Protein AF-A0A1H9ARR7-F1 (afdb_monomer_lite)

pLDDT: mean 82.49, std 12.54, range [44.78, 96.25]

Secondary structure (DSSP, 8-state):
-----HHHHHHHHHHHHHHGGGTS-SS-SEE-SSS--EEEESSS--SSGGGGGSSSS--EEEE-HHHHHHHHHHHHHHHHHHHHHHHHHHHHTT-

Sequence (95 aa):
MQVTNKKGLLWISIIMTLLSVFFVSYGTNKFGAPFQFISYIGENELSSTFSLFTKNGITSIQFNILYFFIDVTLIYFLLFYVRKIIGLLKISKQS

Structure (mmCIF, N/CA/C/O backbone):
data_AF-A0A1H9ARR7-F1
#
_entry.id   AF-A0A1H9ARR7-F1
#
loop_
_atom_site.group_PDB
_atom_site.id
_atom_site.type_symbol
_atom_site.label_atom_id
_atom_site.label_alt_id
_atom_site.labe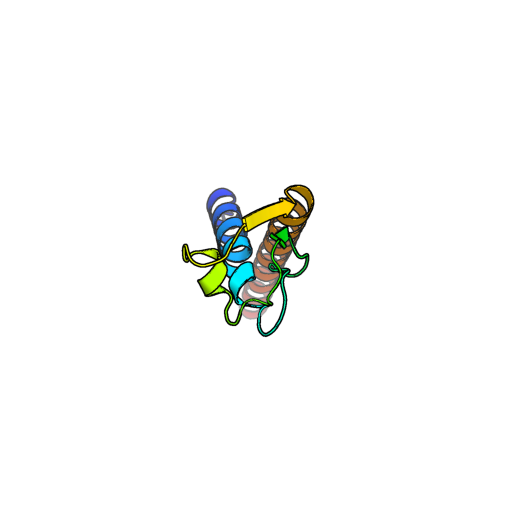l_comp_id
_atom_site.label_asym_id
_atom_site.label_entity_id
_atom_site.label_seq_id
_atom_site.pdbx_PDB_ins_code
_atom_site.Cartn_x
_atom_site.Cartn_y
_atom_site.Cartn_z
_atom_site.occupancy
_atom_site.B_iso_or_equiv
_atom_site.auth_seq_id
_atom_site.auth_comp_id
_atom_site.auth_asym_id
_atom_site.auth_atom_id
_atom_site.pdbx_PDB_model_num
ATOM 1 N N . MET A 1 1 ? -18.984 4.909 25.103 1.00 44.78 1 MET A N 1
ATOM 2 C CA . MET A 1 1 ? -18.853 4.518 23.680 1.00 44.78 1 MET A CA 1
ATOM 3 C C . MET A 1 1 ? -17.643 5.258 23.110 1.00 44.78 1 MET A C 1
ATOM 5 O O . MET A 1 1 ? -17.698 6.476 23.013 1.00 44.78 1 MET A O 1
ATOM 9 N N . GLN A 1 2 ? -16.507 4.595 22.857 1.00 55.16 2 GLN A N 1
ATOM 10 C CA . GLN A 1 2 ? -15.352 5.275 22.246 1.00 55.16 2 GLN A CA 1
ATOM 11 C C . GLN A 1 2 ? -15.745 5.713 20.831 1.00 55.16 2 GLN A C 1
ATOM 13 O O . GLN A 1 2 ? -16.009 4.865 19.982 1.00 55.16 2 GLN A O 1
ATOM 18 N N . VAL A 1 3 ? -15.801 7.021 20.578 1.00 56.91 3 VAL A N 1
ATOM 19 C CA . VAL A 1 3 ? -16.098 7.559 19.247 1.00 56.91 3 VAL A CA 1
ATOM 20 C C . VAL A 1 3 ? -14.961 7.154 18.310 1.00 56.91 3 VAL A C 1
ATOM 22 O O . VAL A 1 3 ? -13.811 7.585 18.439 1.00 56.91 3 VAL A O 1
ATOM 25 N N . THR A 1 4 ? -15.249 6.249 17.384 1.00 63.91 4 THR A N 1
ATOM 26 C CA . THR A 1 4 ? -14.285 5.817 16.377 1.00 63.91 4 THR A CA 1
ATOM 27 C C . THR A 1 4 ? -14.174 6.920 15.330 1.00 63.91 4 THR A C 1
ATOM 29 O O . THR A 1 4 ? -15.113 7.144 14.569 1.00 63.91 4 THR A O 1
ATOM 32 N N . ASN A 1 5 ? -13.030 7.609 15.251 1.00 83.31 5 ASN A N 1
ATOM 33 C CA . ASN A 1 5 ? -12.737 8.507 14.131 1.00 83.31 5 ASN A CA 1
ATOM 34 C C . ASN A 1 5 ? -12.483 7.676 12.858 1.00 83.31 5 ASN A C 1
ATOM 36 O O . ASN A 1 5 ? -11.342 7.407 12.483 1.00 83.31 5 ASN A O 1
ATOM 40 N N . LYS A 1 6 ? -13.573 7.218 12.230 1.00 84.69 6 LYS A N 1
ATOM 41 C CA . LYS A 1 6 ? -13.558 6.358 11.036 1.00 84.69 6 LYS A CA 1
ATOM 42 C C . LYS A 1 6 ? -12.807 7.014 9.874 1.00 84.69 6 LYS A C 1
ATOM 44 O O . LYS A 1 6 ? -12.089 6.322 9.161 1.00 84.69 6 LYS A O 1
ATOM 49 N N . LYS A 1 7 ? -12.927 8.342 9.731 1.00 90.06 7 LYS A N 1
ATOM 50 C CA . LYS A 1 7 ? -12.208 9.127 8.716 1.00 90.06 7 LYS A CA 1
ATOM 51 C C . LYS A 1 7 ? -10.698 9.085 8.949 1.00 90.06 7 LYS A C 1
ATOM 53 O O . LYS A 1 7 ? -9.955 8.808 8.018 1.00 90.06 7 LYS A O 1
ATOM 58 N N . GLY A 1 8 ? -10.254 9.298 10.190 1.00 91.00 8 GLY A N 1
ATOM 59 C CA . GLY A 1 8 ? -8.835 9.216 10.546 1.00 91.00 8 GLY A CA 1
ATOM 60 C C . GLY A 1 8 ? -8.248 7.827 10.293 1.00 91.00 8 GLY A C 1
ATOM 61 O O . GLY A 1 8 ? -7.177 7.711 9.712 1.00 91.00 8 GLY A O 1
ATOM 62 N N . LEU A 1 9 ? -8.982 6.769 10.652 1.00 92.44 9 LEU A N 1
ATOM 63 C CA . LEU A 1 9 ? -8.554 5.390 10.404 1.00 92.44 9 LEU A CA 1
ATOM 64 C C . LEU A 1 9 ? -8.387 5.092 8.905 1.00 92.44 9 LEU A C 1
ATOM 66 O O . LEU A 1 9 ? -7.403 4.470 8.511 1.00 92.44 9 LEU A O 1
ATOM 70 N N . LEU A 1 10 ? -9.316 5.570 8.072 1.00 93.94 10 LEU A N 1
ATOM 71 C CA . LEU A 1 10 ? -9.227 5.426 6.619 1.00 93.94 10 LEU A CA 1
ATOM 72 C C . LEU A 1 10 ? -7.999 6.152 6.057 1.00 93.94 10 LEU A C 1
ATOM 74 O O . LEU A 1 10 ? -7.233 5.550 5.311 1.00 93.94 10 LEU A O 1
ATOM 78 N N . TRP A 1 11 ? -7.767 7.403 6.463 1.00 95.44 11 TRP A N 1
ATOM 79 C CA . TRP A 1 11 ? -6.586 8.162 6.040 1.00 95.44 11 TRP A CA 1
ATOM 80 C C . TRP A 1 11 ? -5.278 7.475 6.428 1.00 95.44 11 TRP A C 1
ATOM 82 O O . TRP A 1 11 ? -4.387 7.353 5.592 1.00 95.44 11 TRP A O 1
ATOM 92 N N . ILE A 1 12 ? -5.180 6.963 7.658 1.00 94.31 12 ILE A N 1
ATOM 93 C CA . ILE A 1 12 ? -4.011 6.192 8.104 1.00 94.31 12 ILE A CA 1
ATOM 94 C C . ILE A 1 12 ? -3.822 4.948 7.229 1.00 94.31 12 ILE A C 1
ATOM 96 O O . ILE A 1 12 ? -2.695 4.626 6.870 1.00 94.31 12 ILE A O 1
ATOM 100 N N . SER A 1 13 ? -4.909 4.276 6.845 1.00 94.25 13 SER A N 1
ATOM 101 C CA . SER A 1 13 ? -4.845 3.075 6.002 1.00 94.25 13 SER A CA 1
ATOM 102 C C . SER A 1 13 ? -4.326 3.392 4.598 1.00 94.25 13 SER A C 1
ATOM 104 O O . SER A 1 13 ? -3.460 2.685 4.089 1.00 94.25 13 SER A O 1
ATOM 106 N N . ILE A 1 14 ? -4.785 4.497 4.000 1.00 94.25 14 ILE A N 1
ATOM 107 C CA . ILE A 1 14 ? -4.288 4.986 2.705 1.00 94.25 14 ILE A CA 1
ATOM 108 C C . ILE A 1 14 ? -2.796 5.330 2.800 1.00 94.25 14 ILE A C 1
ATOM 110 O O . ILE A 1 14 ? -2.012 4.869 1.975 1.00 94.25 14 ILE A O 1
ATOM 114 N N . ILE A 1 15 ? -2.385 6.082 3.827 1.00 94.50 15 ILE A N 1
ATOM 115 C CA . ILE A 1 15 ? -0.978 6.467 4.032 1.00 94.50 15 ILE A CA 1
ATOM 116 C C . ILE A 1 15 ? -0.095 5.229 4.219 1.00 94.50 15 ILE A C 1
ATOM 118 O O . ILE A 1 15 ? 0.944 5.120 3.578 1.00 94.50 15 ILE A O 1
ATOM 122 N N . MET A 1 16 ? -0.515 4.273 5.048 1.00 93.31 16 MET A N 1
ATOM 123 C CA . MET A 1 16 ? 0.218 3.020 5.260 1.00 93.31 16 MET A CA 1
ATOM 124 C C . MET A 1 16 ? 0.334 2.195 3.977 1.00 93.31 16 MET A C 1
ATOM 126 O O . MET A 1 16 ? 1.389 1.624 3.715 1.00 93.31 16 MET A O 1
ATOM 130 N N . THR A 1 17 ? -0.709 2.181 3.144 1.00 93.44 17 THR A N 1
ATOM 131 C CA . THR A 1 17 ? -0.658 1.507 1.839 1.00 93.44 17 THR A CA 1
ATOM 132 C C . THR A 1 17 ? 0.363 2.174 0.920 1.00 93.44 17 THR A C 1
ATOM 134 O O . THR A 1 17 ? 1.161 1.485 0.296 1.00 93.44 17 THR A O 1
ATOM 137 N N . LEU A 1 18 ? 0.418 3.509 0.879 1.00 90.75 18 LEU A N 1
ATOM 138 C CA . LEU A 1 18 ? 1.435 4.232 0.105 1.00 90.75 18 LEU A CA 1
ATOM 139 C C . LEU A 1 18 ? 2.853 3.984 0.636 1.00 90.75 18 LEU A C 1
ATOM 141 O O . LEU A 1 18 ? 3.781 3.804 -0.148 1.00 90.75 18 LEU A O 1
ATOM 145 N N . LEU A 1 19 ? 3.025 3.920 1.959 1.00 91.31 19 LEU A N 1
ATOM 146 C CA . LEU A 1 19 ? 4.311 3.592 2.577 1.00 91.31 19 LEU A CA 1
ATOM 147 C C . LEU A 1 19 ? 4.746 2.145 2.302 1.00 91.31 19 LEU A C 1
ATOM 149 O O . LEU A 1 19 ? 5.945 1.875 2.267 1.00 91.31 19 LEU A O 1
ATOM 153 N N . SER A 1 20 ? 3.803 1.231 2.044 1.00 90.12 20 SER A N 1
ATOM 154 C CA . SER A 1 20 ? 4.110 -0.176 1.749 1.00 90.12 20 SER A CA 1
ATOM 155 C C . SER A 1 20 ? 4.985 -0.370 0.508 1.00 90.12 20 SER A C 1
ATOM 157 O O . SER A 1 20 ? 5.722 -1.352 0.426 1.00 90.12 20 SER A O 1
ATOM 159 N N . VAL A 1 21 ? 4.974 0.601 -0.414 1.00 88.38 21 VAL A N 1
ATOM 160 C CA . VAL A 1 21 ? 5.839 0.629 -1.601 1.00 88.38 21 VAL A CA 1
ATOM 161 C C . VAL A 1 21 ? 7.317 0.533 -1.209 1.00 88.38 21 VAL A C 1
ATOM 163 O O . VAL A 1 21 ? 8.084 -0.125 -1.903 1.00 88.38 21 VAL A O 1
ATOM 166 N N . PHE A 1 22 ? 7.706 1.125 -0.075 1.00 84.44 22 PHE A N 1
ATOM 167 C CA . PHE A 1 22 ? 9.092 1.170 0.402 1.00 84.44 22 PHE A CA 1
ATOM 168 C C . PHE A 1 22 ? 9.517 -0.052 1.225 1.00 84.44 22 PHE A C 1
ATOM 170 O O . PHE A 1 22 ? 10.704 -0.210 1.499 1.00 84.44 22 PHE A O 1
ATOM 177 N N . PHE A 1 23 ? 8.585 -0.921 1.634 1.00 76.62 23 PHE A N 1
ATOM 178 C CA . PHE A 1 23 ? 8.925 -2.117 2.417 1.00 76.62 23 PHE A CA 1
ATOM 179 C C . PHE A 1 23 ? 9.395 -3.290 1.556 1.00 76.62 23 PHE A C 1
ATOM 181 O O . PHE A 1 23 ? 10.105 -4.162 2.051 1.00 76.62 23 PHE A O 1
ATOM 188 N N . VAL A 1 24 ? 9.030 -3.313 0.274 1.00 64.38 24 VAL A N 1
ATOM 189 C CA . VAL A 1 24 ? 9.401 -4.378 -0.661 1.00 64.38 24 VAL A CA 1
ATOM 190 C C . VAL A 1 24 ? 10.162 -3.755 -1.813 1.00 64.38 24 VAL A C 1
ATOM 192 O O . VAL A 1 24 ? 9.537 -3.330 -2.779 1.00 64.38 24 VAL A O 1
ATOM 195 N N . SER A 1 25 ? 11.496 -3.678 -1.717 1.00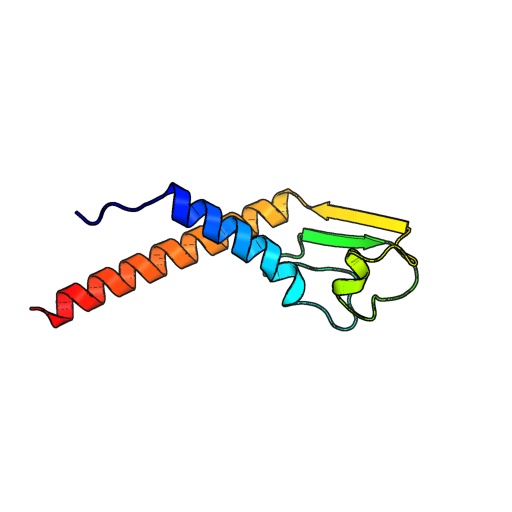 56.62 25 SER A N 1
ATOM 196 C CA . SER A 1 25 ? 12.346 -3.543 -2.909 1.00 56.62 25 SER A CA 1
ATOM 197 C C . SER A 1 25 ? 13.850 -3.512 -2.598 1.00 56.62 25 SER A C 1
ATOM 199 O O . SER A 1 25 ? 14.418 -2.466 -2.284 1.00 56.62 25 SER A O 1
ATOM 201 N N . TYR A 1 26 ? 14.503 -4.644 -2.832 1.00 59.44 26 TYR A N 1
ATOM 202 C CA . TYR A 1 26 ? 15.825 -4.694 -3.458 1.00 59.44 26 TYR A CA 1
ATOM 203 C C . TYR A 1 26 ? 15.720 -5.713 -4.603 1.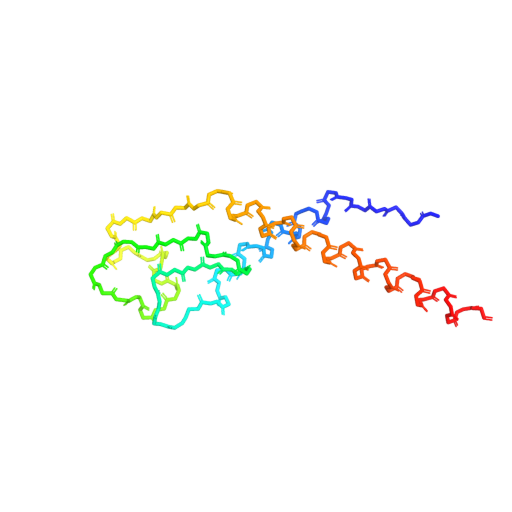00 59.44 26 TYR A C 1
ATOM 205 O O . TYR A 1 26 ? 15.218 -6.810 -4.366 1.00 59.44 26 TYR A O 1
ATOM 213 N N . GLY A 1 27 ? 16.120 -5.347 -5.829 1.00 64.38 27 GLY A N 1
ATOM 214 C CA . GLY A 1 27 ? 16.157 -6.266 -6.984 1.00 64.38 27 GLY A CA 1
ATOM 215 C C . GLY A 1 27 ? 14.790 -6.745 -7.497 1.00 64.38 27 GLY A C 1
ATOM 216 O O . GLY A 1 27 ? 14.602 -7.927 -7.756 1.00 64.38 27 GLY A O 1
ATOM 217 N N . THR A 1 28 ? 13.781 -5.869 -7.566 1.00 77.50 28 THR A N 1
ATOM 218 C CA . THR A 1 28 ? 12.455 -6.214 -8.118 1.00 77.50 28 THR A CA 1
ATOM 219 C C . THR A 1 28 ? 11.837 -5.035 -8.861 1.00 77.50 28 THR A C 1
ATOM 221 O O . THR A 1 28 ? 12.024 -3.876 -8.492 1.00 77.50 28 THR A O 1
ATOM 224 N N . ASN A 1 29 ? 11.042 -5.351 -9.886 1.00 83.69 29 ASN A N 1
ATOM 225 C CA . ASN A 1 29 ? 10.314 -4.378 -10.701 1.00 83.69 29 ASN A CA 1
ATOM 226 C C . ASN A 1 29 ? 8.880 -4.153 -10.207 1.00 83.69 29 ASN A C 1
ATOM 228 O O . ASN A 1 29 ? 8.126 -3.392 -10.811 1.00 83.69 29 ASN A O 1
ATOM 232 N N . LYS A 1 30 ? 8.486 -4.846 -9.136 1.00 87.44 30 LYS A N 1
ATOM 233 C CA . LYS A 1 30 ? 7.143 -4.851 -8.561 1.00 87.44 30 LYS A CA 1
ATOM 234 C C . LYS A 1 30 ? 7.197 -4.407 -7.102 1.00 87.44 30 LYS A C 1
ATOM 236 O O . LYS A 1 30 ? 8.043 -4.884 -6.344 1.00 87.44 30 LYS A O 1
ATOM 241 N N . PHE A 1 31 ? 6.274 -3.532 -6.718 1.00 88.56 31 PHE A N 1
ATOM 242 C CA . PHE A 1 31 ? 6.272 -2.823 -5.441 1.00 88.56 31 PHE A CA 1
ATOM 243 C C . PHE A 1 31 ? 4.876 -2.780 -4.825 1.00 88.56 31 PHE A C 1
ATOM 245 O O . PHE A 1 31 ? 3.863 -2.881 -5.524 1.00 88.56 31 PHE A O 1
ATOM 252 N N . GLY A 1 32 ? 4.847 -2.569 -3.512 1.00 88.25 32 GLY A N 1
ATOM 253 C CA . GLY A 1 32 ? 3.640 -2.636 -2.695 1.00 88.25 32 GLY A CA 1
ATOM 254 C C . GLY A 1 32 ? 3.566 -3.943 -1.914 1.00 88.25 32 GLY A C 1
ATOM 255 O O . GLY A 1 32 ? 4.113 -4.968 -2.332 1.00 88.25 32 GLY A O 1
ATOM 256 N N . ALA A 1 33 ? 2.923 -3.880 -0.753 1.00 86.88 33 ALA A N 1
ATOM 257 C CA . ALA A 1 33 ? 2.710 -5.026 0.113 1.00 86.88 33 ALA A CA 1
ATOM 258 C C . ALA A 1 33 ? 1.363 -4.907 0.845 1.00 86.88 33 ALA A C 1
ATOM 260 O O . ALA A 1 33 ? 1.019 -3.812 1.296 1.00 86.88 33 ALA A O 1
ATOM 261 N N . PRO A 1 34 ? 0.665 -6.031 1.096 1.00 85.19 34 PRO A N 1
ATOM 262 C CA . PRO A 1 34 ? 1.034 -7.409 0.747 1.00 85.19 34 PRO A CA 1
ATOM 263 C C . PRO A 1 34 ? 0.870 -7.768 -0.737 1.00 85.19 34 PRO A C 1
ATOM 265 O O . PRO A 1 34 ? 1.530 -8.703 -1.191 1.00 85.19 34 PRO A O 1
ATOM 268 N N . PHE A 1 35 ? 0.042 -7.047 -1.497 1.00 90.69 35 PHE A N 1
ATOM 269 C CA . PHE A 1 35 ? -0.110 -7.270 -2.933 1.00 90.69 35 PHE A CA 1
ATOM 270 C C . PHE A 1 35 ? 0.647 -6.204 -3.732 1.00 90.69 35 PHE A C 1
ATOM 272 O O . PHE A 1 35 ? 0.597 -5.015 -3.450 1.00 90.69 35 PHE A O 1
ATOM 279 N N . GLN A 1 36 ? 1.367 -6.618 -4.771 1.00 91.44 36 GLN A N 1
ATOM 280 C CA . GLN A 1 36 ? 2.159 -5.687 -5.576 1.00 91.44 36 GLN A CA 1
ATOM 281 C C . GLN A 1 36 ? 1.251 -4.867 -6.500 1.00 91.44 36 GLN A C 1
ATOM 283 O O . GLN A 1 36 ? 0.818 -5.358 -7.542 1.00 91.44 36 GLN A O 1
ATOM 288 N N . PHE A 1 37 ? 0.953 -3.622 -6.138 1.00 92.12 37 PHE A N 1
ATOM 289 C CA . PHE A 1 37 ? 0.067 -2.744 -6.910 1.00 92.12 37 PHE A CA 1
ATOM 290 C C . PHE A 1 37 ? 0.803 -1.744 -7.810 1.00 92.12 37 PHE A C 1
ATOM 292 O O . PHE A 1 37 ? 0.157 -1.071 -8.609 1.00 92.12 37 PHE A O 1
ATOM 299 N N . ILE A 1 38 ? 2.133 -1.657 -7.727 1.00 90.50 38 ILE A N 1
ATOM 300 C CA . ILE A 1 38 ? 2.958 -0.876 -8.657 1.00 90.50 38 ILE A CA 1
ATOM 301 C C . ILE A 1 38 ? 3.917 -1.823 -9.365 1.00 90.50 38 ILE A C 1
ATOM 303 O O . ILE A 1 38 ? 4.521 -2.697 -8.748 1.00 90.50 38 ILE A O 1
ATOM 307 N N . SER A 1 39 ? 4.079 -1.662 -10.669 1.00 88.00 39 SER A N 1
ATOM 308 C CA . SER A 1 39 ? 5.131 -2.326 -11.434 1.00 88.00 39 SER A CA 1
ATOM 309 C C . SER A 1 39 ? 5.761 -1.326 -12.385 1.00 88.00 39 SER A C 1
ATOM 311 O O . SER A 1 39 ? 5.043 -0.562 -13.023 1.00 88.00 39 SER A O 1
ATOM 313 N N . TYR A 1 40 ? 7.085 -1.308 -12.487 1.00 85.38 40 TYR A N 1
ATOM 314 C CA . TYR A 1 40 ? 7.752 -0.527 -13.524 1.00 85.38 40 TYR A CA 1
ATOM 315 C C . TYR A 1 40 ? 8.075 -1.429 -14.722 1.00 85.38 40 TYR A C 1
ATOM 317 O O . TYR A 1 40 ? 8.338 -2.625 -14.576 1.00 85.38 40 TYR A O 1
ATOM 325 N N . ILE A 1 41 ? 8.043 -0.836 -15.911 1.00 80.19 41 ILE A N 1
ATOM 326 C CA . ILE A 1 41 ? 8.411 -1.476 -17.169 1.00 80.19 41 ILE A CA 1
ATOM 327 C C . ILE A 1 41 ? 9.729 -0.856 -17.638 1.00 80.19 41 ILE A C 1
ATOM 329 O O . ILE A 1 41 ? 9.828 0.354 -17.861 1.00 80.19 41 ILE A O 1
ATOM 333 N N . GLY A 1 42 ? 10.752 -1.690 -17.781 1.00 78.12 42 GLY A N 1
ATOM 334 C CA . GLY A 1 42 ? 12.038 -1.324 -18.362 1.00 78.12 42 GLY A CA 1
ATOM 335 C C . GLY A 1 42 ? 13.058 -2.440 -18.178 1.00 78.12 42 GLY A C 1
ATOM 336 O O . GLY A 1 42 ? 12.837 -3.380 -17.419 1.00 78.12 42 GLY A O 1
ATOM 337 N N . GLU A 1 43 ? 14.160 -2.334 -18.907 1.00 74.00 43 GLU A N 1
ATOM 338 C CA . GLU A 1 43 ? 15.082 -3.451 -19.143 1.00 74.00 43 GLU A CA 1
ATOM 339 C C . GLU A 1 43 ? 15.943 -3.817 -17.927 1.00 74.00 43 GLU A C 1
ATOM 341 O O . GLU A 1 43 ? 16.340 -4.970 -17.791 1.00 74.00 43 GLU A O 1
ATOM 346 N N . ASN A 1 44 ? 16.195 -2.866 -17.021 1.00 77.25 44 ASN A N 1
ATOM 347 C CA . ASN A 1 44 ? 17.115 -3.039 -15.894 1.00 77.25 44 ASN A CA 1
ATOM 348 C C . ASN A 1 44 ? 16.399 -2.920 -14.557 1.00 77.25 44 ASN A C 1
ATOM 350 O O . ASN A 1 44 ? 15.793 -1.876 -14.315 1.00 77.25 44 ASN A O 1
ATOM 354 N N . GLU A 1 45 ? 16.548 -3.920 -13.684 1.00 77.06 45 GLU A N 1
ATOM 355 C CA . GLU A 1 45 ? 16.000 -3.877 -12.325 1.00 77.06 45 GLU A CA 1
ATOM 356 C C . GLU A 1 45 ? 16.369 -2.576 -11.603 1.00 77.06 45 GLU A C 1
ATOM 358 O O . GLU A 1 45 ? 17.493 -2.070 -11.699 1.00 77.06 45 GLU A O 1
ATOM 363 N N . LEU A 1 46 ? 15.414 -2.025 -10.851 1.00 76.75 46 LEU A N 1
ATOM 364 C CA . LEU A 1 46 ? 15.668 -0.803 -10.103 1.00 76.75 46 LEU A CA 1
ATOM 365 C C . LEU A 1 46 ? 16.582 -1.110 -8.915 1.00 76.75 46 LEU A C 1
ATOM 367 O O . LEU A 1 46 ? 16.262 -1.913 -8.038 1.00 76.75 46 LEU A O 1
ATOM 371 N N . SER A 1 47 ? 17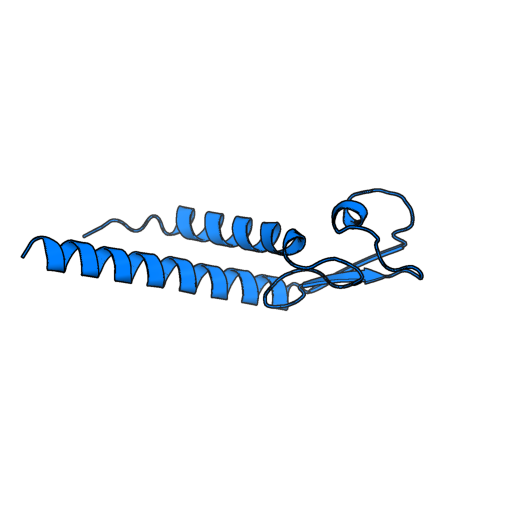.705 -0.395 -8.860 1.00 75.81 47 SER A N 1
ATOM 372 C CA . SER A 1 47 ? 18.661 -0.455 -7.750 1.00 75.81 47 SER A CA 1
ATOM 373 C C . SER A 1 47 ? 18.069 0.018 -6.419 1.00 75.81 47 SER A C 1
ATOM 375 O O . SER A 1 47 ? 18.596 -0.311 -5.359 1.00 75.81 47 SER A O 1
ATOM 377 N N . SER A 1 48 ? 16.979 0.791 -6.458 1.00 77.19 48 SER A N 1
ATOM 378 C CA . SER A 1 48 ? 16.251 1.249 -5.277 1.00 77.19 48 SER A CA 1
ATOM 379 C C . SER A 1 48 ? 14.787 1.554 -5.598 1.00 77.19 48 SER A C 1
ATOM 381 O O . SER A 1 48 ? 14.462 1.957 -6.715 1.00 77.19 48 SER A O 1
ATOM 383 N N . THR A 1 49 ? 13.906 1.472 -4.597 1.00 78.38 49 THR A N 1
ATOM 384 C CA . THR A 1 49 ? 12.506 1.920 -4.724 1.00 78.38 49 THR A CA 1
ATOM 385 C C . THR A 1 49 ? 12.412 3.399 -5.082 1.00 78.38 49 THR A C 1
ATOM 387 O O . THR A 1 49 ? 11.526 3.799 -5.830 1.00 78.38 49 THR A O 1
ATOM 390 N N . PHE A 1 50 ? 13.335 4.222 -4.571 1.00 79.69 50 PHE A N 1
ATOM 391 C CA . PHE A 1 50 ? 13.376 5.659 -4.852 1.00 79.69 50 PHE A CA 1
ATOM 392 C C . PHE A 1 50 ? 13.526 5.954 -6.339 1.00 79.69 50 PHE A C 1
ATOM 394 O O . PHE A 1 50 ? 13.054 6.990 -6.804 1.00 79.69 50 PHE A O 1
ATOM 401 N N . SER A 1 51 ? 14.123 5.028 -7.090 1.00 78.75 51 SER A N 1
ATOM 402 C CA . SER A 1 51 ? 14.261 5.157 -8.530 1.00 78.75 51 SER A CA 1
ATOM 403 C C . SER A 1 51 ? 12.904 5.284 -9.233 1.00 78.75 51 SER A C 1
ATOM 405 O O . SER A 1 51 ? 12.851 5.990 -10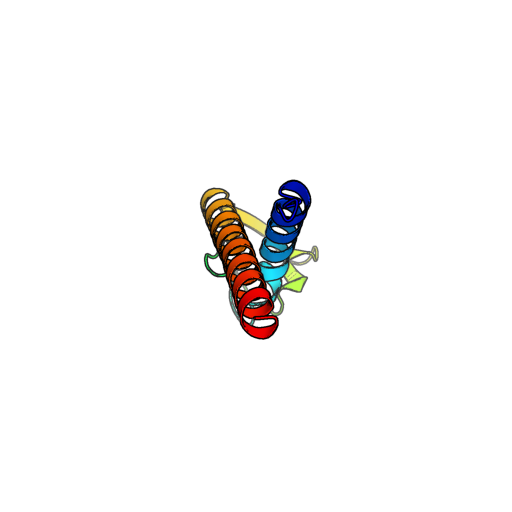.228 1.00 78.75 51 SER A O 1
ATOM 407 N N . LEU A 1 52 ? 11.798 4.756 -8.673 1.00 76.50 52 LEU A N 1
ATOM 408 C CA . LEU A 1 52 ? 10.423 4.976 -9.172 1.00 76.50 52 LEU A CA 1
ATOM 409 C C . LEU A 1 52 ? 10.030 6.452 -9.305 1.00 76.50 52 LEU A C 1
ATOM 411 O O . LEU A 1 52 ? 9.169 6.797 -10.112 1.00 76.50 52 LEU A O 1
ATOM 415 N N . PHE A 1 53 ? 10.631 7.311 -8.487 1.00 77.50 53 PHE A N 1
ATOM 416 C CA . PHE A 1 53 ? 10.314 8.733 -8.408 1.00 77.50 53 PHE A CA 1
ATOM 417 C C . PHE A 1 53 ? 11.403 9.607 -9.036 1.00 77.50 53 PHE A C 1
ATOM 419 O O . PHE A 1 53 ? 11.285 10.833 -9.027 1.00 77.50 53 PHE A O 1
ATOM 426 N N . THR A 1 54 ? 12.460 9.003 -9.591 1.00 73.69 54 THR A N 1
ATOM 427 C CA . THR A 1 54 ? 13.515 9.723 -10.307 1.00 73.69 54 THR A CA 1
ATOM 428 C C . THR A 1 54 ? 13.395 9.486 -11.811 1.00 73.69 54 THR A C 1
ATOM 430 O O . THR A 1 54 ? 12.955 8.446 -12.287 1.00 73.69 54 THR A O 1
ATOM 433 N N . LYS A 1 55 ? 13.733 10.510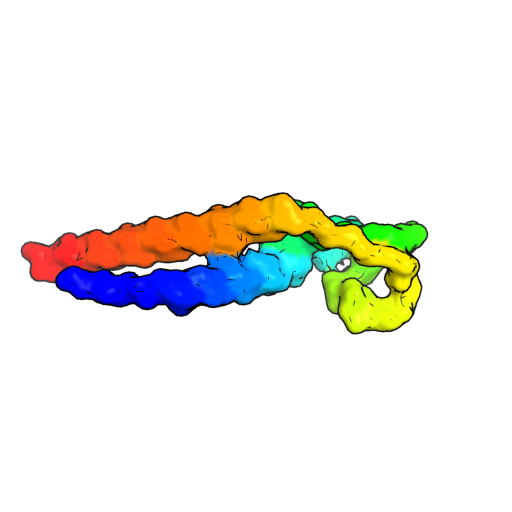 -12.597 1.00 60.44 55 LYS A N 1
ATOM 434 C CA . LYS A 1 55 ? 13.397 10.589 -14.028 1.00 60.44 55 LYS A CA 1
ATOM 435 C C . LYS A 1 55 ? 14.240 9.668 -14.929 1.00 60.44 55 LYS A C 1
ATOM 437 O O . LYS A 1 55 ? 14.000 9.612 -16.132 1.00 60.44 55 LYS A O 1
ATOM 442 N N . ASN A 1 56 ? 15.241 8.973 -14.389 1.00 61.97 56 ASN A N 1
ATOM 443 C CA . ASN A 1 56 ? 16.258 8.313 -15.204 1.00 61.97 56 ASN A CA 1
ATOM 444 C C . ASN A 1 56 ? 15.880 6.851 -15.480 1.00 61.97 56 ASN A C 1
ATOM 446 O O . ASN A 1 56 ? 16.021 5.995 -14.614 1.00 61.97 56 ASN A O 1
ATOM 450 N N . GLY A 1 57 ? 15.438 6.568 -16.708 1.00 58.78 57 GLY A N 1
ATOM 451 C CA . GLY A 1 57 ? 15.322 5.200 -17.233 1.00 58.78 57 GLY A CA 1
ATOM 452 C C . GLY A 1 57 ? 13.977 4.496 -17.028 1.00 58.78 57 GLY A C 1
ATOM 453 O O . GLY A 1 57 ? 13.832 3.353 -17.454 1.00 58.78 57 GLY A O 1
ATOM 454 N N . ILE A 1 58 ? 12.976 5.152 -16.432 1.00 67.38 58 ILE A N 1
ATOM 455 C CA . ILE A 1 58 ? 11.624 4.587 -16.323 1.00 67.38 58 ILE A CA 1
ATOM 456 C C . ILE A 1 58 ? 10.847 4.891 -17.597 1.00 67.38 58 ILE A C 1
ATOM 458 O O . ILE A 1 58 ? 10.489 6.038 -17.858 1.00 67.38 58 ILE A O 1
ATOM 462 N N . THR A 1 59 ? 10.577 3.849 -18.382 1.00 68.62 59 THR A N 1
ATOM 463 C CA . THR A 1 59 ? 9.798 3.985 -19.621 1.00 68.62 59 THR A CA 1
ATOM 464 C C . THR A 1 59 ? 8.295 4.019 -19.350 1.00 68.62 59 THR A C 1
ATOM 466 O O . THR A 1 59 ? 7.571 4.758 -20.013 1.00 68.62 59 THR A O 1
ATOM 469 N N . SER A 1 60 ? 7.817 3.255 -18.359 1.00 80.56 60 SER A N 1
ATOM 470 C CA . SER A 1 60 ? 6.404 3.214 -17.976 1.00 80.56 60 SER A CA 1
ATOM 471 C C . SER A 1 60 ? 6.205 2.635 -16.570 1.00 80.56 60 SER A C 1
ATOM 473 O O . SER A 1 60 ? 7.000 1.816 -16.102 1.00 80.56 60 SER A O 1
ATOM 475 N N . ILE A 1 61 ? 5.130 3.057 -15.900 1.00 86.38 61 ILE A N 1
ATOM 476 C CA . ILE A 1 61 ? 4.679 2.536 -14.604 1.00 86.38 61 ILE A CA 1
ATOM 477 C C . ILE A 1 61 ? 3.257 2.004 -14.778 1.00 86.38 61 ILE A C 1
ATOM 479 O O . ILE A 1 61 ? 2.363 2.719 -15.227 1.00 86.38 61 ILE A O 1
ATOM 483 N N . GLN A 1 62 ? 3.039 0.757 -14.376 1.00 89.81 62 GLN A N 1
ATOM 484 C CA . GLN A 1 62 ? 1.729 0.135 -14.283 1.00 89.81 62 GLN A CA 1
ATOM 485 C C . GLN A 1 62 ? 1.233 0.185 -12.837 1.00 89.81 62 GLN A C 1
ATOM 487 O O . GLN A 1 62 ? 1.923 -0.245 -11.912 1.00 89.81 62 GLN A O 1
ATOM 492 N N . PHE A 1 63 ? 0.008 0.672 -12.655 1.00 92.19 63 PHE A N 1
ATOM 493 C CA . PHE A 1 63 ? -0.664 0.718 -11.361 1.00 92.19 63 PHE A CA 1
ATOM 494 C C . PHE A 1 63 ? -1.891 -0.197 -11.368 1.00 92.19 63 PHE A C 1
ATOM 496 O O . PHE A 1 63 ? -2.819 -0.003 -12.155 1.00 92.19 63 PHE A O 1
ATOM 503 N N . ASN A 1 64 ? -1.913 -1.194 -10.486 1.00 94.56 64 ASN A N 1
ATOM 504 C CA . ASN A 1 64 ? -3.053 -2.082 -10.306 1.00 94.56 64 ASN A CA 1
ATOM 505 C C . ASN A 1 64 ? -3.965 -1.551 -9.193 1.00 94.56 64 ASN A C 1
ATOM 507 O O . ASN A 1 64 ? -3.776 -1.826 -8.007 1.00 94.56 64 ASN A O 1
ATOM 511 N N . ILE A 1 65 ? -4.994 -0.811 -9.603 1.00 94.69 65 ILE A N 1
ATOM 512 C CA . ILE A 1 65 ? -5.961 -0.187 -8.696 1.00 94.69 65 ILE A CA 1
ATOM 513 C C . ILE A 1 65 ? -6.709 -1.198 -7.817 1.00 94.69 65 ILE A C 1
ATOM 515 O O . ILE A 1 65 ? -7.021 -0.896 -6.667 1.00 94.69 65 ILE A O 1
ATOM 519 N N . LEU A 1 66 ? -6.965 -2.410 -8.321 1.00 96.25 66 LEU A N 1
ATOM 520 C CA . LEU A 1 66 ? -7.648 -3.451 -7.556 1.00 96.25 66 LEU A CA 1
ATOM 521 C C . LEU A 1 66 ? -6.793 -3.881 -6.363 1.00 96.25 66 LEU A C 1
ATOM 523 O O . LEU A 1 66 ? -7.287 -3.944 -5.240 1.00 96.25 66 LEU A O 1
ATOM 527 N N . TYR A 1 67 ? -5.507 -4.142 -6.602 1.00 94.81 67 TYR A N 1
ATOM 528 C CA . TYR A 1 67 ? -4.581 -4.564 -5.550 1.00 94.81 67 TYR A CA 1
ATOM 529 C C . TYR A 1 67 ? -4.347 -3.452 -4.532 1.00 94.81 67 TYR A C 1
ATOM 531 O O . TYR A 1 67 ? -4.355 -3.721 -3.336 1.00 94.81 67 TYR A O 1
ATOM 539 N N . PHE A 1 68 ? -4.290 -2.197 -4.983 1.00 95.19 68 PHE A N 1
ATOM 540 C CA . PHE A 1 68 ? -4.258 -1.051 -4.079 1.00 95.19 68 PHE A CA 1
ATOM 541 C C . PHE A 1 68 ? -5.468 -1.027 -3.130 1.00 95.19 68 PHE A C 1
ATOM 543 O O . PHE A 1 68 ? -5.305 -0.877 -1.921 1.00 95.19 68 PHE A O 1
ATOM 550 N N . PHE A 1 69 ? -6.690 -1.215 -3.640 1.00 95.81 69 PHE A N 1
ATOM 551 C CA . PHE A 1 69 ? -7.882 -1.231 -2.785 1.00 95.81 69 PHE A CA 1
ATOM 552 C C . PHE A 1 69 ? -7.925 -2.425 -1.830 1.00 95.81 69 PHE A C 1
ATOM 554 O O . PHE A 1 69 ? -8.386 -2.271 -0.695 1.00 95.81 69 PHE A O 1
ATOM 561 N N . ILE A 1 70 ? -7.451 -3.594 -2.264 1.00 96.00 70 ILE A N 1
ATOM 562 C CA . ILE A 1 70 ? -7.327 -4.771 -1.398 1.00 96.00 70 ILE A CA 1
ATOM 563 C C . ILE A 1 70 ? -6.374 -4.462 -0.239 1.00 96.00 70 ILE A C 1
ATOM 565 O O . ILE A 1 70 ? -6.746 -4.681 0.914 1.00 96.00 70 ILE A O 1
ATOM 569 N N . ASP A 1 71 ? -5.209 -3.876 -0.519 1.00 94.69 71 ASP A N 1
ATOM 570 C CA . ASP A 1 71 ? -4.229 -3.511 0.507 1.00 94.69 71 ASP A CA 1
ATOM 571 C C . ASP A 1 71 ? -4.785 -2.476 1.490 1.00 94.69 71 ASP A C 1
ATOM 573 O O . ASP A 1 71 ? -4.746 -2.701 2.704 1.00 94.69 71 ASP A O 1
ATOM 577 N N . VAL A 1 72 ? -5.397 -1.392 0.990 1.00 95.62 72 VAL A N 1
ATOM 578 C CA . VAL A 1 72 ? -6.053 -0.378 1.840 1.00 95.62 72 VAL A CA 1
ATOM 579 C C . VAL A 1 72 ? -7.085 -1.031 2.755 1.00 95.62 72 VAL A C 1
ATOM 581 O O . VAL A 1 72 ? -7.156 -0.718 3.945 1.00 95.62 72 VAL A O 1
ATOM 584 N N . THR A 1 73 ? -7.882 -1.950 2.212 1.00 95.56 73 THR A N 1
ATOM 585 C CA . THR A 1 73 ? -8.942 -2.643 2.949 1.00 95.56 73 THR A CA 1
ATOM 586 C C . THR A 1 73 ? -8.365 -3.555 4.028 1.00 95.56 73 THR A C 1
ATOM 588 O O . THR A 1 73 ? -8.813 -3.508 5.175 1.00 95.56 73 THR A O 1
ATOM 591 N N . LEU A 1 74 ? -7.345 -4.350 3.702 1.00 95.25 74 LEU A N 1
ATOM 592 C CA . LEU A 1 74 ? -6.674 -5.235 4.654 1.00 95.25 74 LEU A CA 1
ATOM 593 C C . LEU A 1 74 ? -6.034 -4.450 5.797 1.00 95.25 74 LEU A C 1
ATOM 595 O O . LEU A 1 74 ? -6.263 -4.768 6.965 1.00 95.25 74 LEU A O 1
ATOM 599 N N . ILE A 1 75 ? -5.293 -3.390 5.471 1.00 94.50 75 ILE A N 1
ATOM 600 C CA . ILE A 1 75 ? -4.667 -2.510 6.461 1.00 94.50 75 ILE A CA 1
ATOM 601 C C . ILE A 1 75 ? -5.738 -1.871 7.349 1.00 94.50 75 ILE A C 1
ATOM 603 O O . ILE A 1 75 ? -5.599 -1.865 8.574 1.00 94.50 75 ILE A O 1
ATOM 607 N N . TYR A 1 76 ? -6.838 -1.395 6.761 1.00 94.62 76 TYR A N 1
ATOM 608 C CA . TYR A 1 76 ? -7.951 -0.823 7.514 1.00 94.62 76 TYR A CA 1
ATOM 609 C C . TYR A 1 76 ? -8.537 -1.817 8.517 1.00 94.62 76 TYR A C 1
ATOM 611 O O . TYR A 1 76 ? -8.708 -1.480 9.693 1.00 94.62 76 TYR A O 1
ATOM 619 N N . PHE A 1 77 ? -8.819 -3.050 8.084 1.00 94.19 77 PHE A N 1
ATOM 620 C CA . PHE A 1 77 ? -9.328 -4.093 8.971 1.00 94.19 77 PHE A CA 1
ATOM 621 C C . PHE A 1 77 ? -8.338 -4.411 10.087 1.00 94.19 77 PHE A C 1
ATOM 623 O O . PHE A 1 77 ? -8.736 -4.478 11.250 1.00 94.19 77 PHE A O 1
ATOM 630 N N . LEU A 1 78 ? -7.054 -4.550 9.767 1.00 93.62 78 LEU A N 1
ATOM 631 C CA . LEU A 1 78 ? -6.021 -4.882 10.743 1.00 93.62 78 LEU A CA 1
ATOM 632 C C . LEU A 1 78 ? -5.912 -3.792 11.818 1.00 93.62 78 LEU A C 1
ATOM 634 O O . LEU A 1 78 ? -5.995 -4.089 13.011 1.00 93.62 78 LEU A O 1
ATOM 638 N N . LEU A 1 79 ? -5.855 -2.519 11.418 1.00 92.12 79 LEU A N 1
ATOM 639 C CA . LEU A 1 79 ? -5.845 -1.386 12.348 1.00 92.12 79 LEU A CA 1
ATOM 640 C C . LEU A 1 79 ? -7.131 -1.312 13.186 1.00 92.12 79 LEU A C 1
ATOM 642 O O . LEU A 1 79 ? -7.078 -1.037 14.390 1.00 92.12 79 LEU A O 1
ATOM 646 N N . PHE A 1 80 ? -8.289 -1.574 12.573 1.00 91.75 80 PHE A N 1
ATOM 647 C CA . PHE A 1 80 ? -9.573 -1.599 13.269 1.00 91.75 80 PHE A CA 1
ATOM 648 C C . PHE A 1 80 ? -9.614 -2.685 14.354 1.00 91.75 80 PHE A C 1
ATOM 650 O O . PHE A 1 80 ? -9.966 -2.401 15.504 1.00 91.75 80 PHE A O 1
ATOM 657 N N . TYR A 1 81 ? -9.226 -3.917 14.013 1.00 91.31 81 TYR A N 1
ATOM 658 C CA . TYR A 1 81 ? -9.228 -5.051 14.936 1.00 91.31 81 TYR A CA 1
ATOM 659 C C . TYR A 1 81 ? -8.188 -4.900 16.043 1.00 91.31 81 TYR A C 1
ATOM 661 O O . TYR A 1 81 ? -8.531 -5.092 17.210 1.00 91.31 81 TYR A O 1
ATOM 669 N N . VAL A 1 82 ? -6.958 -4.484 15.721 1.00 90.00 82 VAL A N 1
ATOM 670 C CA . VAL A 1 82 ? -5.909 -4.226 16.724 1.00 90.00 82 VAL A CA 1
ATOM 671 C C . VAL A 1 82 ? -6.390 -3.199 17.745 1.00 90.00 82 VAL A C 1
ATOM 673 O O . VAL A 1 82 ? -6.308 -3.433 18.951 1.00 90.00 82 VAL A O 1
ATOM 676 N N . ARG A 1 83 ? -6.992 -2.092 17.291 1.00 86.31 83 ARG A N 1
ATOM 677 C CA . ARG A 1 83 ? -7.572 -1.093 18.197 1.00 86.31 83 ARG A CA 1
ATOM 678 C C . ARG A 1 83 ? -8.673 -1.685 19.079 1.00 86.31 83 ARG A C 1
ATOM 680 O O . ARG A 1 83 ? -8.723 -1.372 20.269 1.00 86.31 83 ARG A O 1
ATOM 687 N N . LYS A 1 84 ? -9.554 -2.518 18.517 1.00 87.06 84 LYS A N 1
ATOM 688 C CA . LYS A 1 84 ? -10.636 -3.175 19.265 1.00 87.06 84 LYS A CA 1
ATOM 689 C C . LYS A 1 84 ? -10.080 -4.090 20.361 1.00 87.06 84 LYS A C 1
ATOM 691 O O . LYS A 1 84 ? -10.540 -4.007 21.496 1.00 87.06 84 LYS A O 1
ATOM 696 N N . ILE A 1 85 ? -9.069 -4.900 20.044 1.00 88.56 85 ILE A N 1
ATOM 697 C CA . ILE A 1 85 ? -8.397 -5.794 20.999 1.00 88.56 85 ILE A CA 1
ATOM 698 C C . ILE A 1 85 ? -7.730 -4.986 22.118 1.00 88.56 85 ILE A C 1
ATOM 700 O O . ILE A 1 85 ? -7.950 -5.275 23.291 1.00 88.56 85 ILE A O 1
ATOM 704 N N . ILE A 1 86 ? -6.988 -3.924 21.784 1.00 86.62 86 ILE A N 1
ATOM 705 C CA . ILE A 1 86 ? -6.368 -3.035 22.783 1.00 86.62 86 ILE A CA 1
ATOM 706 C C . ILE A 1 86 ? -7.431 -2.416 23.703 1.00 86.62 86 ILE A C 1
ATOM 708 O O . ILE A 1 86 ? -7.217 -2.305 24.909 1.00 86.62 86 ILE A O 1
ATOM 712 N N . GLY A 1 87 ? -8.582 -2.021 23.151 1.00 83.44 87 GLY A N 1
ATOM 713 C CA . GLY A 1 87 ? -9.713 -1.521 23.932 1.00 83.44 87 GLY A CA 1
ATOM 714 C C . GLY A 1 87 ? -10.239 -2.549 24.936 1.00 83.44 87 GLY A C 1
ATOM 715 O O . GLY A 1 87 ? -10.419 -2.213 26.103 1.00 83.44 87 GLY A O 1
ATOM 716 N N . LEU A 1 88 ? -10.425 -3.800 24.506 1.00 82.94 88 LEU A N 1
ATOM 717 C CA . LEU A 1 88 ? -10.881 -4.897 25.370 1.00 82.94 88 LEU A CA 1
ATOM 718 C C . LEU A 1 88 ? -9.876 -5.212 26.487 1.00 82.94 88 LEU A C 1
ATOM 720 O O . LEU A 1 88 ? -10.267 -5.320 27.646 1.00 82.94 88 LEU A O 1
ATOM 724 N N . LEU A 1 89 ? -8.583 -5.285 26.162 1.00 84.06 89 LEU A N 1
ATOM 725 C CA . LEU A 1 89 ? -7.521 -5.542 27.143 1.00 84.06 89 LEU A CA 1
ATOM 726 C C . LEU A 1 89 ? -7.403 -4.429 28.193 1.00 84.06 89 LEU A C 1
ATOM 728 O O . LEU A 1 89 ? -7.107 -4.700 29.354 1.00 84.06 89 LEU A O 1
ATOM 732 N N . LYS A 1 90 ? -7.641 -3.168 27.809 1.00 76.12 90 LYS A N 1
ATOM 733 C CA . LYS A 1 90 ? -7.670 -2.051 28.767 1.00 76.12 90 LYS A CA 1
ATOM 734 C C . LYS A 1 90 ? -8.831 -2.169 29.750 1.00 76.12 90 LYS A C 1
ATOM 736 O O . LYS A 1 90 ? -8.639 -1.877 30.923 1.00 76.12 90 LYS A O 1
ATOM 741 N N . ILE A 1 91 ? -9.997 -2.613 29.281 1.00 69.88 91 ILE A N 1
ATOM 742 C CA . ILE A 1 91 ? -11.181 -2.802 30.127 1.00 69.88 91 ILE A CA 1
ATOM 743 C C . ILE A 1 91 ? -10.957 -3.964 31.104 1.00 69.88 91 ILE A C 1
ATOM 745 O O . ILE A 1 91 ? -11.251 -3.814 32.284 1.00 69.88 91 ILE A O 1
ATOM 749 N N . SER A 1 92 ? -10.367 -5.085 30.664 1.00 66.94 92 SER A N 1
ATOM 750 C CA . SER A 1 92 ? -10.126 -6.229 31.562 1.00 66.94 92 SER A CA 1
ATOM 751 C C . SER A 1 92 ? -9.048 -5.983 32.624 1.00 66.94 92 SER A C 1
ATOM 753 O O . SER A 1 92 ? -9.002 -6.720 33.596 1.00 66.94 92 SER A O 1
ATOM 755 N N . LYS A 1 93 ? -8.163 -4.992 32.441 1.00 61.56 93 LYS A N 1
ATOM 756 C CA . LYS A 1 93 ? -7.161 -4.588 33.448 1.00 61.56 93 LYS A CA 1
ATOM 757 C C . LYS A 1 93 ? -7.696 -3.615 34.506 1.00 61.56 93 LYS A C 1
ATOM 759 O O . LYS A 1 93 ? -6.991 -3.358 35.474 1.00 61.56 93 LYS A O 1
ATOM 764 N N . GLN A 1 94 ? -8.861 -3.008 34.276 1.00 57.03 94 GLN A N 1
ATOM 765 C CA . GLN A 1 94 ? -9.499 -2.064 35.204 1.00 57.03 94 GLN A CA 1
ATOM 766 C C . GLN A 1 94 ? -10.634 -2.695 36.027 1.00 57.03 94 GLN A C 1
ATOM 768 O O . GLN A 1 94 ? -11.139 -2.039 36.935 1.00 57.03 94 GLN A O 1
ATOM 773 N N . SER A 1 95 ? -11.033 -3.927 35.692 1.00 50.44 95 SER A N 1
ATOM 774 C CA . SER A 1 95 ? -11.891 -4.793 36.511 1.00 50.44 95 SER A CA 1
ATOM 775 C C . SER A 1 95 ? -11.056 -5.595 37.497 1.00 50.44 95 SER A C 1
ATOM 777 O O . SER A 1 95 ? -11.667 -6.024 38.498 1.00 50.44 95 SER A O 1
#

Radius of gyration: 17.72 Å; chains: 1; bounding box: 38×18×56 Å

Foldseek 3Di:
DPPDPLVVLLVVLLVVQVVQQQVDDDFAQFGTPPDGQKGFDFDDTDRHSCVVVDDPTGPDMGGRVVSSVVSSVVSSVVVVVVVVVVVVVVVVVVD

Organism: NCBI:txid28031